Protein AF-A0A3B1CYM1-F1 (afdb_monomer_lite)

Radius of gyration: 20.1 Å; chains: 1; bounding box: 37×42×60 Å

Sequence (147 aa):
VHEALEYAVGIFSPGTVWTELVLGSEPLDLVKEKIDRLTGKGIVPHLKLLATSMYTGKDYWRVKEVVRHLQQAAKRDRLTLKWLYPNCRCVSPLDTQYFTDDPTSAKLAAKPVYRSRLGKKAFEGFAALRRKLRIRDLSDSYESAGL

Secondary structure (DSSP, 8-state):
-HHHHHHHHHHSPTTS-EEEEE--SS-HHHHHHHHHHHHHTTPEEEEE--GGGGTTSTTHHHHHHHHHHHHHHHHHTT--GGGPPP-TTSB-TTTTHHHHS-TTT---S---GGGSHHHHHHHHHHHHHHHHSS--SGGGSGGGTT-

Foldseek 3Di:
DVVVQLVVLVVDPQQQAEDEDEDDPDDLVVLLVVLLVQLLSSYWYWYAYDPVQPPPVVSLVSVLVSLVSNLVSNVVSVGDNLNDDDDVRTDTNQQNQCSHDDVVPRDGNDDHLCNDPVNVVVVVVVVVVCVVPPDPDPCPDPVNVVD

Organism: NCBI:txid652676

pLDDT: mean 81.3, std 12.49, range [44.59, 97.12]

Structure (mmCIF, N/CA/C/O backbone):
data_AF-A0A3B1CYM1-F1
#
_entry.id   AF-A0A3B1CYM1-F1
#
loop_
_atom_site.group_PDB
_atom_site.id
_atom_site.type_symbol
_atom_site.label_atom_id
_atom_site.label_alt_id
_atom_site.label_comp_id
_atom_site.label_asym_id
_atom_site.label_entity_id
_atom_site.label_seq_id
_atom_site.pdbx_PDB_ins_code
_atom_site.Cartn_x
_atom_site.Cartn_y
_atom_site.Cartn_z
_atom_site.occupancy
_atom_site.B_iso_or_equiv
_atom_site.auth_seq_id
_atom_site.auth_comp_id
_atom_site.auth_asym_id
_atom_site.auth_atom_id
_atom_site.pdbx_PDB_model_num
ATOM 1 N N . VAL A 1 1 ? -4.804 -19.486 -4.624 1.00 61.22 1 VAL A N 1
ATOM 2 C CA . VAL A 1 1 ? -4.485 -18.142 -4.064 1.00 61.22 1 VAL A CA 1
ATOM 3 C C . VAL A 1 1 ? -5.574 -17.117 -4.363 1.00 61.22 1 VAL A C 1
ATOM 5 O O . VAL A 1 1 ? -5.978 -16.434 -3.435 1.00 61.22 1 VAL A O 1
ATOM 8 N N . HIS A 1 2 ? -6.076 -17.006 -5.602 1.00 71.50 2 HIS A N 1
ATOM 9 C CA . HIS A 1 2 ? -7.082 -15.986 -5.940 1.00 71.50 2 HIS A CA 1
ATOM 10 C C . HIS A 1 2 ? -8.417 -16.173 -5.198 1.00 71.50 2 HIS A C 1
ATOM 12 O O . HIS A 1 2 ? -8.881 -15.230 -4.573 1.00 71.50 2 HIS A O 1
ATOM 18 N N . GLU A 1 3 ? -8.944 -17.400 -5.146 1.00 83.50 3 GLU A N 1
ATOM 19 C CA . GLU A 1 3 ? -10.189 -17.721 -4.424 1.00 83.50 3 GLU A CA 1
ATOM 20 C C . GLU A 1 3 ? -10.111 -17.414 -2.920 1.00 83.50 3 GLU A C 1
ATOM 22 O O . GLU A 1 3 ? -11.049 -16.882 -2.341 1.00 83.50 3 GLU A O 1
ATOM 27 N N . ALA A 1 4 ? -8.964 -17.681 -2.283 1.00 89.19 4 ALA A N 1
ATOM 28 C CA . ALA A 1 4 ? -8.772 -17.386 -0.862 1.00 89.19 4 ALA A CA 1
ATOM 29 C C . ALA A 1 4 ? -8.783 -15.874 -0.574 1.00 89.19 4 ALA A C 1
ATOM 31 O O . ALA A 1 4 ? -9.318 -15.441 0.446 1.00 89.19 4 ALA A O 1
ATOM 32 N N . LEU A 1 5 ? -8.214 -15.064 -1.476 1.00 89.25 5 LEU A N 1
ATOM 33 C CA . LEU A 1 5 ? -8.252 -13.605 -1.364 1.00 89.25 5 LEU A CA 1
ATOM 34 C C . LEU A 1 5 ? -9.666 -13.064 -1.590 1.00 89.25 5 LEU A C 1
ATOM 36 O O . LEU A 1 5 ? -10.095 -12.180 -0.858 1.00 89.25 5 LEU A O 1
ATOM 40 N N . GLU A 1 6 ? -10.393 -13.604 -2.566 1.00 88.00 6 GLU A N 1
ATOM 41 C CA . GLU A 1 6 ? -11.786 -13.226 -2.830 1.00 88.00 6 GLU A CA 1
ATOM 42 C C . GLU A 1 6 ? -12.700 -13.572 -1.655 1.00 88.00 6 GLU A C 1
ATOM 44 O O . GLU A 1 6 ? -13.490 -12.735 -1.221 1.00 88.00 6 GLU A O 1
ATOM 49 N N . TYR A 1 7 ? -12.532 -14.760 -1.078 1.00 91.56 7 TYR A N 1
ATOM 50 C CA . TYR A 1 7 ? -13.237 -15.151 0.136 1.00 91.56 7 TYR A CA 1
ATOM 51 C C . TYR A 1 7 ? -12.931 -14.199 1.301 1.00 91.56 7 TYR A C 1
ATOM 53 O O . TYR A 1 7 ? -13.844 -13.714 1.967 1.00 91.56 7 TYR A O 1
ATOM 61 N N . ALA A 1 8 ? -11.653 -13.865 1.519 1.00 91.81 8 ALA A N 1
ATOM 62 C CA . ALA A 1 8 ? -11.249 -12.943 2.579 1.00 91.81 8 ALA A CA 1
ATOM 63 C C . ALA A 1 8 ? -11.840 -11.535 2.392 1.00 91.81 8 ALA A C 1
ATOM 65 O O . ALA A 1 8 ? -12.266 -10.919 3.366 1.00 91.81 8 ALA A O 1
ATOM 66 N N . VAL A 1 9 ? -11.910 -11.034 1.156 1.00 92.44 9 VAL A N 1
ATOM 67 C CA . VAL A 1 9 ? -12.560 -9.751 0.827 1.00 92.44 9 VAL A CA 1
ATOM 68 C C . VAL A 1 9 ? -14.054 -9.765 1.153 1.00 92.44 9 VAL A C 1
ATOM 70 O O . VAL A 1 9 ? -14.599 -8.731 1.525 1.00 92.44 9 VAL A O 1
ATOM 73 N N . GLY A 1 10 ? -14.720 -10.918 1.050 1.00 90.31 10 GLY A N 1
ATOM 74 C CA . GLY A 1 10 ? -16.117 -11.065 1.465 1.00 90.31 10 GLY A CA 1
ATOM 75 C C . GLY A 1 10 ? -16.329 -10.955 2.980 1.00 90.31 10 GLY A C 1
ATOM 76 O O . GLY A 1 10 ? -17.431 -10.636 3.419 1.00 90.31 10 GLY A O 1
ATOM 77 N N . ILE A 1 11 ? -15.286 -11.199 3.780 1.00 93.31 11 ILE A N 1
ATOM 78 C CA . ILE A 1 11 ? -15.342 -11.183 5.251 1.00 93.31 11 ILE A CA 1
ATOM 79 C C . ILE A 1 11 ? -14.845 -9.853 5.821 1.00 93.31 11 ILE A C 1
ATOM 81 O O . ILE A 1 11 ? -15.434 -9.314 6.759 1.00 93.31 11 ILE A O 1
ATOM 85 N N . PHE A 1 12 ? -13.731 -9.341 5.300 1.00 89.81 12 PHE A N 1
ATOM 86 C CA . PHE A 1 12 ? -13.044 -8.176 5.846 1.00 89.81 12 PHE A CA 1
ATOM 87 C C . PHE A 1 12 ? -13.355 -6.906 5.060 1.00 89.81 12 PHE A C 1
ATOM 89 O O . PHE A 1 12 ? -13.524 -6.917 3.845 1.00 89.81 12 PHE A O 1
ATOM 96 N N . SER A 1 13 ? -13.346 -5.772 5.758 1.00 86.88 13 SER A N 1
ATOM 97 C CA . SER A 1 13 ? -13.542 -4.463 5.139 1.00 86.88 13 SER A CA 1
ATOM 98 C C . SER A 1 13 ? -12.500 -4.169 4.040 1.00 86.88 13 SER A C 1
ATOM 100 O O . SER A 1 13 ? -11.335 -4.567 4.166 1.00 86.88 13 SER A O 1
ATOM 102 N N . PRO A 1 14 ? -12.860 -3.395 2.997 1.00 87.06 14 PRO A N 1
ATOM 103 C CA . PRO A 1 14 ? -11.923 -3.004 1.946 1.00 87.06 14 PRO A CA 1
ATOM 104 C C . PRO A 1 14 ? -10.670 -2.320 2.500 1.00 87.06 14 PRO A C 1
ATOM 106 O O . PRO A 1 14 ? -10.754 -1.394 3.314 1.00 87.06 14 PRO A O 1
ATOM 109 N N . GLY A 1 15 ? -9.499 -2.744 2.029 1.00 85.12 15 GLY A N 1
ATOM 110 C CA . GLY A 1 15 ? -8.208 -2.249 2.511 1.00 85.12 15 GLY A CA 1
ATOM 111 C C . GLY A 1 15 ? -7.591 -3.049 3.667 1.00 85.12 15 GLY A C 1
ATOM 112 O O . GLY A 1 15 ? -6.468 -2.748 4.067 1.00 85.12 15 GLY A O 1
ATOM 113 N N . THR A 1 16 ? -8.286 -4.058 4.208 1.00 88.38 16 THR A N 1
ATOM 114 C CA . THR A 1 16 ? -7.744 -4.956 5.247 1.00 88.38 16 THR A CA 1
ATOM 115 C C . THR A 1 16 ? -6.970 -6.132 4.649 1.00 88.38 16 THR A C 1
ATOM 117 O O . THR A 1 16 ? -5.924 -6.515 5.172 1.00 88.38 16 THR A O 1
ATOM 120 N N . VAL A 1 17 ? -7.462 -6.697 3.546 1.00 90.94 17 VAL A N 1
ATOM 121 C CA . VAL A 1 17 ? -6.790 -7.791 2.834 1.00 90.94 17 VAL A CA 1
ATOM 122 C C . VAL A 1 17 ? -5.698 -7.208 1.946 1.00 90.94 17 VAL A C 1
ATOM 124 O O . VAL A 1 17 ? -5.947 -6.267 1.192 1.00 90.94 17 VAL A O 1
ATOM 127 N N . TRP A 1 18 ? -4.496 -7.773 2.008 1.00 91.06 18 TRP A N 1
ATOM 128 C CA . TRP A 1 18 ? -3.361 -7.343 1.196 1.00 91.06 18 TRP A CA 1
ATOM 129 C C . TRP A 1 18 ? -2.631 -8.537 0.584 1.00 91.06 18 TRP A C 1
ATOM 131 O O . TRP A 1 18 ? -2.711 -9.658 1.084 1.00 91.06 18 TRP A O 1
ATOM 141 N N . THR A 1 19 ? -1.921 -8.295 -0.515 1.00 91.94 19 THR A N 1
ATOM 142 C CA . THR A 1 19 ? -1.074 -9.298 -1.172 1.00 91.94 19 THR A CA 1
ATOM 143 C C . THR A 1 19 ? 0.184 -8.654 -1.733 1.00 91.94 19 THR A C 1
ATOM 145 O O . THR A 1 19 ? 0.156 -7.508 -2.182 1.00 91.94 19 THR A O 1
ATOM 148 N N . GLU A 1 20 ? 1.289 -9.398 -1.740 1.00 91.69 20 GLU A N 1
ATOM 149 C CA . GLU A 1 20 ? 2.527 -8.955 -2.381 1.00 91.69 20 GLU A CA 1
ATOM 150 C C . GLU A 1 20 ? 2.422 -9.084 -3.908 1.00 91.69 20 GLU A C 1
ATOM 152 O O . GLU A 1 20 ? 1.913 -10.074 -4.438 1.00 91.69 20 GLU A O 1
ATOM 157 N N . LEU A 1 21 ? 2.939 -8.082 -4.611 1.00 90.62 21 LEU A N 1
ATOM 158 C CA . LEU A 1 21 ? 3.202 -8.076 -6.042 1.00 90.62 21 LEU A CA 1
ATOM 159 C C . LEU A 1 21 ? 4.696 -7.839 -6.239 1.00 90.62 21 LEU A C 1
ATOM 161 O O . LEU A 1 21 ? 5.225 -6.802 -5.846 1.00 90.62 21 LEU A O 1
ATOM 165 N N . VAL A 1 22 ? 5.384 -8.795 -6.854 1.00 87.75 22 VAL A N 1
ATOM 166 C CA . VAL A 1 22 ? 6.805 -8.646 -7.173 1.00 87.75 22 VAL A CA 1
ATOM 167 C C . VAL A 1 22 ? 6.942 -7.787 -8.421 1.00 87.75 22 VAL A C 1
ATOM 169 O O . VAL A 1 22 ? 6.385 -8.124 -9.464 1.00 87.75 22 VAL A O 1
ATOM 172 N N . LEU A 1 23 ? 7.696 -6.691 -8.329 1.00 83.19 23 LEU A N 1
ATOM 173 C CA . LEU A 1 23 ? 7.998 -5.875 -9.498 1.00 83.19 23 LEU A CA 1
ATOM 174 C C . LEU A 1 23 ? 9.134 -6.528 -10.295 1.00 83.19 23 LEU A C 1
ATOM 176 O O . LEU A 1 23 ? 10.311 -6.327 -10.004 1.00 83.19 23 LEU A O 1
ATOM 180 N N . GLY A 1 24 ? 8.759 -7.350 -11.274 1.00 77.38 24 GLY A N 1
ATOM 181 C CA . GLY A 1 24 ? 9.688 -8.010 -12.190 1.00 77.38 24 GLY A CA 1
ATOM 182 C C . 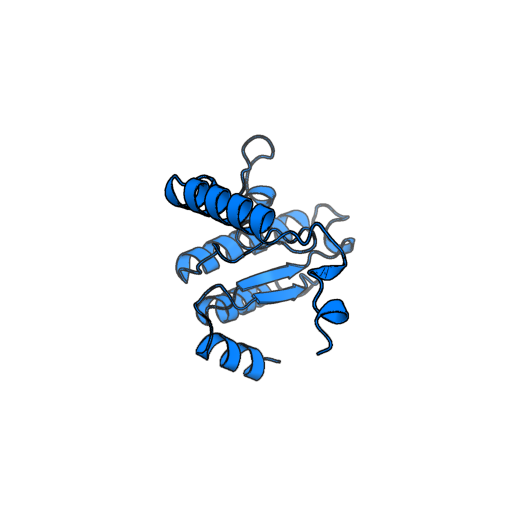GLY A 1 24 ? 9.951 -7.227 -13.481 1.00 77.38 24 GLY A C 1
ATOM 183 O O . GLY A 1 24 ? 9.593 -6.054 -13.624 1.00 77.38 24 GLY A O 1
ATOM 184 N N . SER A 1 25 ? 10.540 -7.924 -14.454 1.00 78.25 25 SER A N 1
ATOM 185 C CA . SER A 1 25 ? 10.839 -7.434 -15.810 1.00 78.25 25 SER A CA 1
ATOM 186 C C . SER A 1 25 ? 9.637 -7.436 -16.766 1.00 78.25 25 SER A C 1
ATOM 188 O O . SER A 1 25 ? 9.788 -7.138 -17.948 1.00 78.25 25 SER A O 1
ATOM 190 N N . GLU A 1 26 ? 8.443 -7.774 -16.279 1.00 83.88 26 GLU A N 1
ATOM 191 C CA . GLU A 1 26 ? 7.217 -7.810 -17.082 1.00 83.88 26 GLU A CA 1
ATOM 192 C C . GLU A 1 26 ? 6.870 -6.435 -17.696 1.00 83.88 26 GLU A C 1
ATOM 194 O O . GLU A 1 26 ? 7.337 -5.405 -17.223 1.00 83.88 26 GLU A O 1
ATOM 199 N N . PRO A 1 27 ? 6.062 -6.343 -18.757 1.00 87.88 27 PRO A N 1
ATOM 200 C CA . PRO A 1 27 ? 5.563 -5.059 -19.252 1.00 87.88 27 PRO A CA 1
ATOM 201 C C . PRO A 1 27 ? 4.865 -4.225 -18.165 1.00 87.88 27 PRO A C 1
ATOM 203 O O . PRO A 1 27 ? 4.177 -4.761 -17.299 1.00 87.88 27 PRO A O 1
ATOM 206 N N . LEU A 1 28 ? 5.045 -2.901 -18.202 1.00 88.31 28 LEU A N 1
ATOM 207 C CA . LEU A 1 28 ? 4.480 -1.985 -17.203 1.00 88.31 28 LEU A CA 1
ATOM 208 C C . LEU A 1 28 ? 2.945 -2.066 -17.149 1.00 88.31 28 LEU A C 1
ATOM 210 O O . LEU A 1 28 ? 2.366 -2.044 -16.065 1.00 88.31 28 LEU A O 1
ATOM 214 N N . ASP A 1 29 ? 2.301 -2.197 -18.308 1.00 91.88 29 ASP A N 1
ATOM 215 C CA . ASP A 1 29 ? 0.842 -2.227 -18.420 1.00 91.88 29 ASP A CA 1
ATOM 216 C C . ASP A 1 29 ? 0.238 -3.455 -17.735 1.00 91.88 29 ASP A C 1
ATOM 218 O O . ASP A 1 29 ? -0.773 -3.331 -17.051 1.00 91.88 29 ASP A O 1
ATOM 222 N N . LEU A 1 30 ? 0.916 -4.608 -17.791 1.00 92.69 30 LEU A N 1
ATOM 223 C CA . LEU A 1 30 ? 0.483 -5.812 -17.073 1.00 92.69 30 LEU A CA 1
ATOM 224 C C . LEU A 1 30 ? 0.557 -5.629 -15.553 1.00 92.69 30 LEU A C 1
ATOM 226 O O . LEU A 1 30 ? -0.314 -6.101 -14.821 1.00 92.69 30 LEU A O 1
ATOM 230 N N . VAL A 1 31 ? 1.572 -4.914 -15.055 1.00 92.75 31 VAL A N 1
ATOM 231 C CA . VAL A 1 31 ? 1.666 -4.587 -13.623 1.00 92.75 31 VAL A CA 1
ATOM 232 C C . VAL A 1 31 ? 0.525 -3.656 -13.217 1.00 92.75 31 VAL A C 1
ATOM 234 O O . VAL A 1 31 ? -0.100 -3.872 -12.178 1.00 92.75 31 VAL A O 1
ATOM 237 N N . LYS A 1 32 ? 0.234 -2.638 -14.034 1.00 95.12 32 LYS A N 1
ATOM 238 C CA . LYS A 1 32 ? -0.866 -1.691 -13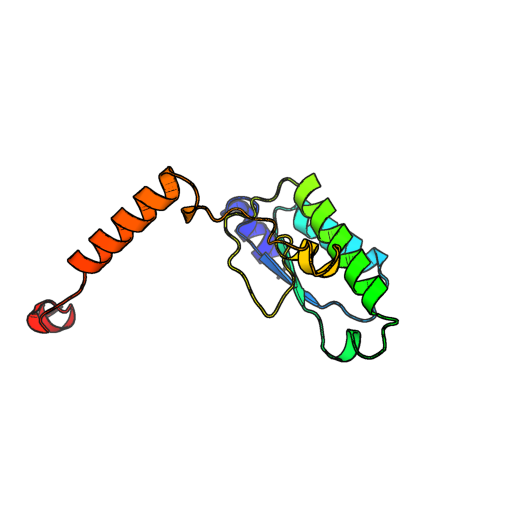.796 1.00 95.12 32 LYS A CA 1
ATOM 239 C C . LYS A 1 32 ? -2.223 -2.394 -13.800 1.00 95.12 32 LYS A C 1
ATOM 241 O O . LYS A 1 32 ? -3.000 -2.189 -12.873 1.00 95.12 32 LYS A O 1
ATOM 246 N N . GLU A 1 33 ? -2.457 -3.297 -14.747 1.00 96.12 33 GLU A N 1
ATOM 247 C CA . GLU A 1 33 ? -3.673 -4.111 -14.814 1.00 96.12 33 GLU A CA 1
ATOM 248 C C . GLU A 1 33 ? -3.829 -5.005 -13.574 1.00 96.12 33 GLU A C 1
ATOM 250 O O . GLU A 1 33 ? -4.904 -5.073 -12.977 1.00 96.12 33 GLU A O 1
ATOM 255 N N . LYS A 1 34 ? -2.745 -5.650 -13.118 1.00 95.06 34 LYS A N 1
ATOM 256 C CA . LYS A 1 34 ? -2.754 -6.435 -11.872 1.00 95.06 34 LYS A CA 1
ATOM 257 C C . LYS A 1 34 ? -3.101 -5.574 -10.660 1.00 95.06 34 LYS A C 1
ATOM 259 O O . LYS A 1 34 ? -3.865 -6.027 -9.807 1.00 95.06 34 LYS A O 1
ATOM 264 N N . ILE A 1 35 ? -2.548 -4.362 -10.579 1.00 96.19 35 ILE A N 1
ATOM 265 C CA . ILE A 1 35 ? -2.879 -3.393 -9.528 1.00 96.19 35 ILE A CA 1
ATOM 266 C C . ILE A 1 35 ? -4.369 -3.062 -9.593 1.00 96.19 35 ILE A C 1
ATOM 268 O O . ILE A 1 35 ? -5.053 -3.251 -8.592 1.00 96.19 35 ILE A O 1
ATOM 272 N N . ASP A 1 36 ? -4.876 -2.660 -10.760 1.00 97.12 36 ASP A N 1
ATOM 273 C CA . ASP A 1 36 ? -6.276 -2.270 -10.949 1.00 97.12 36 ASP A CA 1
ATOM 274 C C . ASP A 1 36 ? -7.243 -3.407 -10.604 1.00 97.12 36 ASP A C 1
ATOM 276 O O . ASP A 1 36 ? -8.256 -3.193 -9.936 1.00 97.12 36 ASP A O 1
ATOM 280 N N . ARG A 1 37 ? -6.902 -4.643 -10.980 1.00 95.31 37 ARG A N 1
ATOM 281 C CA . ARG A 1 37 ? -7.698 -5.827 -10.644 1.00 95.31 37 ARG A CA 1
ATOM 282 C C . ARG A 1 37 ? -7.761 -6.079 -9.138 1.00 95.31 37 ARG A C 1
ATOM 284 O O . ARG A 1 37 ? -8.795 -6.515 -8.639 1.00 95.31 37 ARG A O 1
ATOM 291 N N . LEU A 1 38 ? -6.661 -5.871 -8.415 1.00 95.00 38 LEU A N 1
ATOM 292 C CA . LEU A 1 38 ? -6.616 -6.069 -6.964 1.00 95.00 38 LEU A CA 1
ATOM 293 C C . LEU A 1 38 ? -7.338 -4.943 -6.225 1.00 95.00 38 LEU A C 1
ATOM 295 O O . LEU A 1 38 ? -8.189 -5.224 -5.380 1.00 95.00 38 LEU A O 1
ATOM 299 N N . THR A 1 39 ? -7.049 -3.688 -6.569 1.00 95.19 39 THR A N 1
ATOM 300 C CA . THR A 1 39 ? -7.669 -2.533 -5.912 1.00 95.19 39 THR A CA 1
ATOM 301 C C . THR A 1 39 ? -9.169 -2.479 -6.187 1.00 95.19 39 THR A C 1
ATOM 303 O O . THR A 1 39 ? -9.934 -2.229 -5.257 1.00 95.19 39 THR A O 1
ATOM 306 N N . GLY A 1 40 ? -9.607 -2.840 -7.399 1.00 94.62 40 GLY A N 1
ATOM 307 C CA . GLY A 1 40 ? -11.024 -2.962 -7.750 1.00 94.62 40 GLY A CA 1
ATOM 308 C C . GLY A 1 40 ? -11.770 -4.034 -6.947 1.00 94.62 40 GLY A C 1
ATOM 309 O O . GLY A 1 40 ? -12.977 -3.929 -6.755 1.00 94.62 40 GLY A O 1
ATOM 310 N N . LYS A 1 41 ? -11.055 -5.032 -6.411 1.00 93.75 41 LYS A N 1
ATOM 311 C CA . LYS A 1 41 ? -11.590 -6.041 -5.481 1.00 93.75 41 LYS A CA 1
ATOM 312 C C . LYS A 1 41 ? -11.452 -5.641 -4.009 1.00 93.75 41 LYS A C 1
ATOM 314 O O . LYS A 1 41 ? -11.700 -6.459 -3.137 1.00 93.75 41 LYS A O 1
ATOM 319 N N . GLY A 1 42 ? -11.017 -4.425 -3.686 1.00 92.56 42 GLY A N 1
ATOM 320 C CA . GLY A 1 42 ? -10.809 -4.016 -2.293 1.00 92.56 42 GLY A CA 1
ATOM 321 C C . GLY A 1 42 ? -9.527 -4.566 -1.648 1.00 92.56 42 GLY A C 1
ATOM 322 O O . GLY A 1 42 ? -9.333 -4.382 -0.442 1.00 92.56 42 GLY A O 1
ATOM 323 N N . ILE A 1 43 ? -8.655 -5.221 -2.424 1.00 93.44 43 ILE A N 1
ATOM 324 C CA . ILE A 1 43 ? -7.393 -5.813 -1.961 1.00 93.44 43 ILE A CA 1
ATOM 325 C C . ILE A 1 43 ? -6.277 -4.781 -2.107 1.00 93.44 43 ILE A C 1
ATOM 327 O O . ILE A 1 43 ? -6.132 -4.156 -3.156 1.00 93.44 43 ILE A O 1
ATOM 331 N N . VAL A 1 44 ? -5.443 -4.632 -1.078 1.00 93.12 44 VAL A N 1
ATOM 332 C CA . VAL A 1 44 ? -4.273 -3.749 -1.123 1.00 93.12 44 VAL A CA 1
ATOM 333 C C . VAL A 1 44 ? -3.088 -4.465 -1.786 1.00 93.12 44 VAL A C 1
ATOM 335 O O . VAL A 1 44 ? -2.589 -5.453 -1.240 1.00 93.12 44 VAL A O 1
ATOM 338 N N . PRO A 1 45 ? -2.568 -3.966 -2.919 1.00 93.50 45 PRO A N 1
ATOM 339 C CA . PRO A 1 45 ? -1.322 -4.462 -3.487 1.00 93.50 45 PRO A CA 1
ATOM 340 C C . PRO A 1 45 ? -0.122 -3.888 -2.724 1.00 93.50 45 PRO A C 1
ATOM 342 O O . PRO A 1 45 ? -0.012 -2.674 -2.546 1.00 93.50 45 PRO A O 1
ATOM 345 N N . HIS A 1 46 ? 0.803 -4.754 -2.315 1.00 92.06 46 HIS A N 1
ATOM 346 C CA . HIS A 1 46 ? 2.105 -4.390 -1.754 1.00 92.06 46 HIS A CA 1
ATOM 347 C C . HIS A 1 46 ? 3.203 -4.678 -2.773 1.00 92.06 46 HIS A C 1
ATOM 349 O O . HIS A 1 46 ? 3.456 -5.833 -3.103 1.00 92.06 46 HIS A O 1
ATOM 355 N N . LEU A 1 47 ? 3.872 -3.644 -3.273 1.00 90.56 47 LEU A N 1
ATOM 356 C CA . LEU A 1 47 ? 4.910 -3.809 -4.287 1.00 90.56 47 LEU A CA 1
ATOM 357 C C . LEU A 1 47 ? 6.229 -4.207 -3.630 1.00 90.56 47 LEU A C 1
ATOM 359 O O . LEU A 1 47 ? 6.838 -3.428 -2.900 1.00 90.56 47 LEU A O 1
ATOM 363 N N . LYS A 1 48 ? 6.703 -5.409 -3.925 1.00 88.69 48 LYS A N 1
ATOM 364 C CA . LYS A 1 48 ? 8.016 -5.878 -3.501 1.00 88.69 48 LYS A CA 1
ATOM 365 C C . LYS A 1 48 ? 9.050 -5.462 -4.536 1.00 88.69 48 LYS A C 1
ATOM 367 O O . LYS A 1 48 ? 9.045 -5.959 -5.664 1.00 88.69 48 LYS A O 1
ATOM 372 N N . LEU A 1 49 ? 9.920 -4.539 -4.139 1.00 80.75 49 LEU A N 1
ATOM 373 C CA . LEU A 1 49 ? 11.042 -4.084 -4.952 1.00 80.75 49 LEU A CA 1
ATOM 374 C C . LEU A 1 49 ? 12.199 -5.075 -4.783 1.00 80.75 49 LEU A C 1
ATOM 376 O O . LEU A 1 49 ? 12.645 -5.325 -3.663 1.00 80.75 49 LEU A O 1
ATOM 380 N N . LEU A 1 50 ? 12.672 -5.667 -5.879 1.00 74.12 50 LEU A N 1
ATOM 381 C CA . LEU A 1 50 ? 13.854 -6.528 -5.854 1.00 74.12 50 LEU A CA 1
ATOM 382 C C . LEU A 1 50 ? 15.106 -5.658 -6.009 1.00 74.12 50 LEU A C 1
ATOM 384 O O . LEU A 1 50 ? 15.148 -4.782 -6.864 1.00 74.12 50 LEU A O 1
ATOM 388 N N . ALA A 1 51 ? 16.146 -5.902 -5.206 1.00 60.84 51 ALA A N 1
ATOM 389 C CA . ALA A 1 51 ? 17.372 -5.089 -5.202 1.00 60.84 51 ALA A CA 1
ATOM 390 C C . ALA A 1 51 ? 18.045 -4.974 -6.588 1.00 60.84 51 ALA A C 1
ATOM 392 O O . ALA A 1 51 ? 18.681 -3.969 -6.900 1.00 60.84 51 ALA A O 1
ATOM 393 N N . THR A 1 52 ? 17.860 -5.979 -7.447 1.00 54.75 52 THR A N 1
ATOM 394 C CA . THR A 1 52 ? 18.360 -5.996 -8.827 1.00 54.75 52 THR A CA 1
ATOM 395 C C . THR A 1 52 ? 17.641 -5.012 -9.750 1.00 54.75 52 THR A C 1
ATOM 397 O O . THR A 1 52 ? 18.252 -4.545 -10.706 1.00 54.75 52 THR A O 1
ATOM 400 N N . SER A 1 53 ? 16.395 -4.626 -9.454 1.00 53.72 53 SER A N 1
ATOM 401 C CA . SER A 1 53 ? 15.605 -3.695 -10.270 1.00 53.72 53 SER A CA 1
ATOM 402 C C . SER A 1 53 ? 15.863 -2.221 -9.943 1.00 53.72 53 SER A C 1
ATOM 404 O O . SER A 1 53 ? 15.058 -1.375 -10.312 1.00 53.72 53 SER A O 1
ATOM 406 N N . MET A 1 54 ? 16.897 -1.880 -9.168 1.00 55.81 54 MET A N 1
ATOM 407 C CA . MET A 1 54 ? 17.213 -0.482 -8.820 1.00 55.81 54 MET A CA 1
ATOM 408 C C . MET A 1 54 ? 18.662 -0.092 -9.137 1.00 55.81 54 MET A C 1
ATOM 410 O O . MET A 1 54 ? 19.040 1.062 -8.953 1.00 55.81 54 MET A O 1
ATOM 414 N N . TYR A 1 55 ? 19.470 -1.022 -9.655 1.00 53.28 55 TYR A N 1
ATOM 415 C CA . TYR A 1 55 ? 20.920 -0.842 -9.788 1.00 53.28 55 TYR A CA 1
ATOM 416 C C . TYR A 1 55 ? 21.345 0.013 -10.991 1.00 53.28 55 TYR A C 1
ATOM 418 O O . TYR A 1 55 ? 22.455 0.535 -11.011 1.00 53.28 55 TYR A O 1
ATOM 426 N N . THR A 1 56 ? 20.487 0.180 -12.004 1.00 55.34 56 THR A N 1
ATOM 427 C CA . THR A 1 56 ? 20.883 0.825 -13.271 1.00 55.34 56 THR A CA 1
ATOM 428 C C . THR A 1 56 ? 20.364 2.252 -13.450 1.00 55.34 56 THR A C 1
ATOM 430 O O . THR A 1 56 ? 20.633 2.861 -14.484 1.00 55.34 56 THR A O 1
ATOM 433 N N . GLY A 1 57 ? 19.590 2.802 -12.504 1.00 58.75 57 GLY A N 1
ATOM 434 C CA . GLY A 1 57 ? 18.902 4.100 -12.645 1.00 58.75 57 GLY A CA 1
ATOM 435 C C . GLY A 1 57 ? 17.794 4.113 -13.717 1.00 58.75 57 GLY A C 1
ATOM 436 O O . GLY A 1 57 ? 16.759 4.751 -13.531 1.00 58.75 57 GLY A O 1
ATOM 437 N N . LYS A 1 58 ? 17.949 3.324 -14.789 1.00 59.91 58 LYS A N 1
ATOM 438 C CA . LYS A 1 58 ? 16.969 3.067 -15.850 1.00 59.91 58 LYS A CA 1
ATOM 439 C C . LYS A 1 58 ? 15.712 2.365 -15.350 1.00 59.91 58 LYS A C 1
ATOM 441 O O . LYS A 1 58 ? 14.696 2.458 -16.015 1.00 59.91 58 LYS A O 1
ATOM 446 N N . ASP A 1 59 ? 15.742 1.727 -14.188 1.00 72.19 59 ASP A N 1
ATOM 447 C CA . ASP A 1 59 ? 14.554 1.098 -13.604 1.00 72.19 59 ASP A CA 1
ATOM 448 C C . ASP A 1 59 ? 13.831 2.005 -12.593 1.00 72.19 59 ASP A C 1
ATOM 450 O O . ASP A 1 59 ? 12.686 1.747 -12.223 1.00 72.19 59 ASP A O 1
ATOM 454 N N . TYR A 1 60 ? 14.446 3.121 -12.179 1.00 79.31 60 TYR A N 1
ATOM 455 C CA . TYR A 1 60 ? 13.833 4.030 -11.208 1.00 79.31 60 TYR A CA 1
ATOM 456 C C . TYR A 1 60 ? 12.584 4.719 -11.771 1.00 79.31 60 TYR A C 1
ATOM 458 O O . TYR A 1 60 ? 11.580 4.826 -11.067 1.00 79.31 60 TYR A O 1
ATOM 466 N N . TRP A 1 61 ? 12.594 5.127 -13.050 1.00 84.19 61 TRP A N 1
ATOM 467 C CA . TRP A 1 61 ? 11.398 5.701 -13.689 1.00 84.19 61 TRP A CA 1
ATOM 468 C C . TRP A 1 61 ? 10.239 4.701 -13.685 1.00 84.19 61 TRP A C 1
ATOM 470 O O . TRP A 1 61 ? 9.095 5.076 -13.436 1.00 84.19 61 TRP A O 1
ATOM 480 N N . ARG A 1 62 ? 10.550 3.420 -13.906 1.00 86.31 62 ARG A N 1
ATOM 481 C CA . ARG A 1 62 ? 9.579 2.332 -13.941 1.00 86.31 62 ARG A CA 1
ATOM 482 C C . ARG A 1 62 ? 8.958 2.140 -12.562 1.00 86.31 62 ARG A C 1
ATOM 484 O O . ARG A 1 62 ? 7.737 2.100 -12.448 1.00 86.31 62 ARG A O 1
ATOM 491 N N . VAL A 1 63 ? 9.780 2.101 -11.511 1.00 87.19 63 VAL A N 1
ATOM 492 C CA . VAL A 1 63 ? 9.309 2.057 -10.116 1.00 87.19 63 VAL A CA 1
ATOM 493 C C . VAL A 1 63 ? 8.425 3.264 -9.813 1.00 87.19 63 VAL A C 1
ATOM 495 O O . VAL A 1 63 ? 7.299 3.090 -9.353 1.00 87.19 63 VAL A O 1
ATOM 498 N N . LYS A 1 64 ? 8.894 4.479 -10.119 1.00 88.69 64 LYS A N 1
ATOM 499 C CA . LYS A 1 64 ? 8.151 5.723 -9.880 1.00 88.69 64 LYS A CA 1
ATOM 500 C C . LYS A 1 64 ? 6.776 5.693 -10.542 1.00 88.69 64 LYS A C 1
ATOM 502 O O . LYS A 1 64 ? 5.782 6.067 -9.923 1.00 88.69 64 LYS A O 1
ATOM 507 N N . GLU A 1 65 ? 6.709 5.206 -11.772 1.00 91.12 65 GLU A N 1
ATOM 508 C CA . GLU A 1 65 ? 5.481 5.131 -12.552 1.00 91.12 65 GLU A CA 1
ATOM 509 C C . GLU A 1 65 ? 4.493 4.083 -12.011 1.00 91.12 65 GLU A C 1
ATOM 511 O O . GLU A 1 65 ? 3.300 4.370 -11.888 1.00 91.12 65 GLU A O 1
ATOM 516 N N . VAL A 1 66 ? 4.968 2.895 -11.615 1.00 92.38 66 VAL A 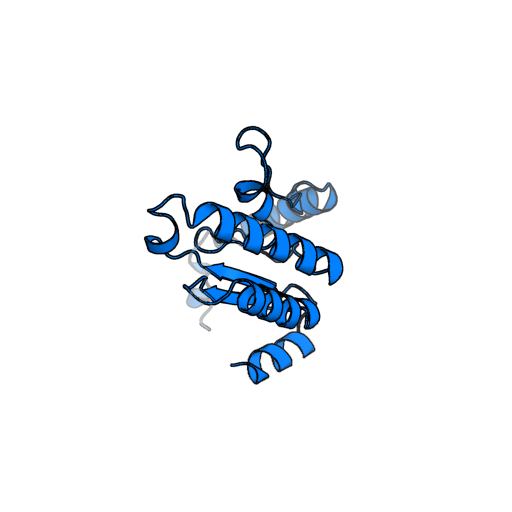N 1
ATOM 517 C CA . VAL A 1 66 ? 4.114 1.878 -10.970 1.00 92.38 66 VAL A CA 1
ATOM 518 C C . VAL A 1 66 ? 3.608 2.368 -9.615 1.00 92.38 66 VAL A C 1
ATOM 520 O O . VAL A 1 66 ? 2.430 2.212 -9.301 1.00 92.38 66 VAL A O 1
ATOM 523 N N . VAL A 1 67 ? 4.471 2.989 -8.814 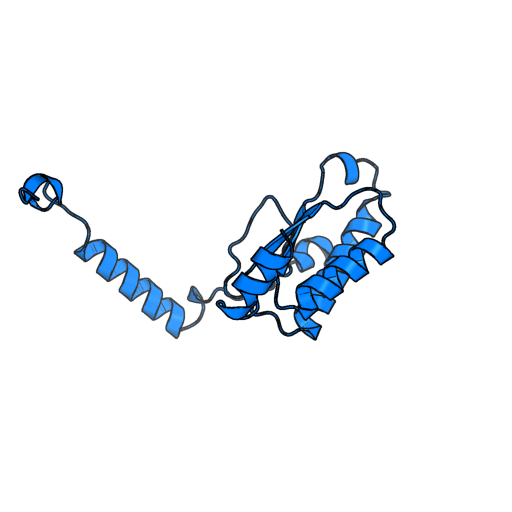1.00 91.81 67 VAL A N 1
ATOM 524 C CA . VAL A 1 67 ? 4.105 3.510 -7.491 1.00 91.81 67 VAL A CA 1
ATOM 525 C C . VAL A 1 67 ? 3.105 4.665 -7.614 1.00 91.81 67 VAL A C 1
ATOM 527 O O . VAL A 1 67 ? 2.137 4.733 -6.854 1.00 91.81 67 VAL A O 1
ATOM 530 N N . ARG A 1 68 ? 3.261 5.533 -8.619 1.00 93.94 68 ARG A N 1
ATOM 531 C CA . ARG A 1 68 ? 2.268 6.562 -8.955 1.00 93.94 68 ARG A CA 1
ATOM 532 C C . ARG A 1 68 ? 0.918 5.936 -9.309 1.00 93.94 68 ARG A C 1
ATOM 534 O O . ARG A 1 68 ? -0.108 6.386 -8.798 1.00 93.94 68 ARG A O 1
ATOM 541 N N . HIS A 1 69 ? 0.912 4.891 -10.138 1.00 95.69 69 HIS A N 1
ATOM 542 C CA . HIS A 1 69 ? -0.312 4.165 -10.496 1.00 95.69 69 HIS A CA 1
ATOM 543 C C . HIS A 1 69 ? -0.969 3.513 -9.278 1.00 95.69 69 HIS A C 1
ATOM 545 O O . HIS A 1 69 ? -2.173 3.651 -9.092 1.00 95.69 69 HIS A O 1
ATOM 551 N N . LEU A 1 70 ? -0.185 2.891 -8.393 1.00 94.94 70 LEU A N 1
ATOM 552 C CA . LEU A 1 70 ? -0.672 2.303 -7.142 1.00 94.94 70 LEU A CA 1
ATOM 553 C C . LEU A 1 70 ? -1.423 3.330 -6.286 1.00 94.94 70 LEU A C 1
ATOM 555 O O . LEU A 1 70 ? -2.508 3.042 -5.778 1.00 94.94 70 LEU A O 1
ATOM 559 N N . GLN A 1 71 ? -0.875 4.541 -6.152 1.00 93.19 71 GLN A N 1
ATOM 560 C CA . GLN A 1 71 ? -1.534 5.618 -5.415 1.00 93.19 71 GLN A CA 1
ATOM 561 C C . GLN A 1 71 ? -2.863 6.026 -6.066 1.00 93.19 71 GLN A C 1
ATOM 563 O O . GLN A 1 71 ? -3.858 6.252 -5.373 1.00 93.19 71 GLN A O 1
ATOM 568 N N . GLN A 1 72 ? -2.876 6.151 -7.394 1.00 95.06 72 GLN A N 1
ATOM 569 C CA . GLN A 1 72 ? -4.058 6.549 -8.156 1.00 95.06 72 GLN A CA 1
ATOM 570 C C . GLN A 1 72 ? -5.157 5.489 -8.076 1.00 95.06 72 GLN A C 1
ATOM 572 O O . GLN A 1 72 ? -6.298 5.836 -7.775 1.00 95.06 72 GLN A O 1
ATOM 577 N N . ALA A 1 73 ? -4.809 4.215 -8.249 1.00 96.12 73 ALA A N 1
ATOM 578 C CA . ALA A 1 73 ? -5.727 3.087 -8.147 1.00 96.12 73 ALA A CA 1
ATOM 579 C C . ALA A 1 73 ? -6.327 2.972 -6.736 1.00 96.12 73 ALA A C 1
ATOM 581 O O . ALA A 1 73 ? -7.546 2.929 -6.582 1.00 96.12 73 ALA A O 1
ATOM 582 N N . ALA A 1 74 ? -5.500 3.054 -5.687 1.00 93.06 74 ALA A N 1
ATOM 583 C CA . ALA A 1 74 ? -5.983 3.011 -4.305 1.00 93.06 74 ALA A CA 1
ATOM 584 C C . ALA A 1 74 ? -6.942 4.170 -3.967 1.00 93.06 74 ALA A C 1
ATOM 586 O O . ALA A 1 74 ? -7.905 3.976 -3.222 1.00 93.06 74 ALA A O 1
ATOM 587 N N . LYS A 1 75 ? -6.701 5.370 -4.520 1.00 92.38 75 LYS A N 1
ATOM 588 C CA . LYS A 1 75 ? -7.607 6.524 -4.384 1.00 92.38 75 LYS A CA 1
ATOM 589 C C . LYS A 1 75 ? -8.900 6.337 -5.177 1.00 92.38 75 LYS A C 1
ATOM 591 O O . LYS A 1 75 ? -9.970 6.590 -4.626 1.00 92.38 75 LYS A O 1
ATOM 596 N N . ARG A 1 76 ? -8.803 5.906 -6.439 1.00 96.06 76 ARG A N 1
ATOM 597 C CA . ARG A 1 76 ? -9.946 5.646 -7.331 1.00 96.06 76 ARG A CA 1
ATOM 598 C C . ARG A 1 76 ? -10.912 4.649 -6.696 1.00 96.06 76 ARG A C 1
ATOM 600 O O . ARG A 1 76 ? -12.106 4.927 -6.622 1.00 96.06 76 ARG A O 1
ATOM 607 N N . ASP A 1 77 ? -10.368 3.571 -6.142 1.00 94.44 77 ASP A N 1
ATOM 608 C CA . ASP A 1 77 ? -11.141 2.457 -5.585 1.00 94.44 77 ASP A CA 1
ATOM 609 C C . ASP A 1 77 ? -11.420 2.626 -4.075 1.00 94.44 77 ASP A C 1
ATOM 611 O O . ASP A 1 77 ? -11.947 1.733 -3.418 1.00 94.44 77 ASP A O 1
ATOM 615 N N . ARG A 1 78 ? -11.101 3.806 -3.515 1.00 91.31 78 ARG A N 1
ATOM 616 C CA . ARG A 1 78 ? -11.416 4.232 -2.136 1.00 91.31 78 ARG A CA 1
ATOM 617 C C . ARG A 1 78 ? -10.951 3.250 -1.051 1.00 91.31 78 ARG A C 1
ATOM 619 O O . ARG A 1 78 ? -11.638 3.055 -0.045 1.00 91.31 78 ARG A O 1
ATOM 626 N N . LEU A 1 79 ? -9.767 2.662 -1.218 1.00 90.19 79 LEU A N 1
ATOM 627 C CA . LEU A 1 79 ? -9.219 1.712 -0.248 1.00 90.19 79 LEU A CA 1
ATOM 628 C C . LEU A 1 79 ? -8.966 2.376 1.111 1.00 90.19 79 LEU A C 1
ATOM 630 O O . LEU A 1 79 ? -8.347 3.440 1.208 1.00 90.19 79 LEU A O 1
ATOM 634 N N . THR A 1 80 ? -9.397 1.721 2.193 1.00 86.56 80 THR A N 1
ATOM 635 C CA . THR A 1 80 ? -9.127 2.211 3.549 1.00 86.56 80 THR A CA 1
ATOM 636 C C . THR A 1 80 ? -7.709 1.836 3.966 1.00 86.56 80 THR A C 1
ATOM 638 O O . THR A 1 80 ? -7.458 0.748 4.469 1.00 86.56 80 THR A O 1
ATOM 641 N N . LEU A 1 81 ? -6.777 2.779 3.835 1.00 83.88 81 LEU A N 1
ATOM 642 C CA . LEU A 1 81 ? -5.360 2.564 4.169 1.00 83.88 81 LEU A CA 1
ATOM 643 C C . LEU A 1 81 ? -5.048 2.661 5.675 1.00 83.88 81 LEU A C 1
ATOM 645 O O . LEU A 1 81 ? -3.897 2.554 6.081 1.00 83.88 81 LEU A O 1
ATOM 649 N N . LYS A 1 82 ? -6.060 2.874 6.526 1.00 78.75 82 LYS A N 1
ATOM 650 C CA . LYS A 1 82 ? -5.885 3.028 7.985 1.00 78.75 82 LYS A CA 1
ATOM 651 C C . LYS A 1 82 ? -5.402 1.749 8.674 1.00 78.75 82 LYS A C 1
ATOM 653 O O . LYS A 1 82 ? -4.858 1.835 9.770 1.00 78.75 82 LYS A O 1
ATOM 658 N N . TRP A 1 83 ? -5.639 0.597 8.049 1.00 72.88 83 TRP A N 1
ATOM 659 C CA . TRP A 1 83 ? -5.256 -0.720 8.560 1.00 72.88 83 TRP A CA 1
ATOM 660 C C . TRP A 1 83 ? -3.831 -1.116 8.186 1.00 72.88 83 TRP A C 1
ATOM 662 O O . TRP A 1 83 ? -3.305 -2.087 8.724 1.00 72.88 83 TRP A O 1
ATOM 672 N N . LEU A 1 84 ? -3.199 -0.366 7.283 1.00 74.81 84 LEU A N 1
ATOM 673 C CA . LEU A 1 84 ? -1.846 -0.654 6.849 1.00 74.81 84 LEU A CA 1
ATOM 674 C C . LEU A 1 84 ? -0.854 -0.219 7.920 1.00 74.81 84 LEU A C 1
ATOM 676 O O . LEU A 1 84 ? -0.805 0.943 8.328 1.00 74.81 84 LEU A O 1
ATOM 680 N N . TYR A 1 85 ? -0.050 -1.179 8.356 1.00 66.00 85 TYR A N 1
ATOM 681 C CA . TYR A 1 85 ? 1.135 -0.914 9.147 1.00 66.00 85 TYR A CA 1
ATOM 682 C C . TYR A 1 85 ? 2.333 -0.744 8.204 1.00 66.00 85 TYR A C 1
ATOM 684 O O . TYR A 1 85 ? 2.424 -1.502 7.233 1.00 66.00 85 TYR A O 1
ATOM 692 N N . PRO A 1 86 ? 3.251 0.210 8.459 1.00 63.31 86 PRO A N 1
ATOM 693 C CA . PRO A 1 86 ? 4.440 0.381 7.634 1.00 63.31 86 PRO A CA 1
ATOM 694 C C . PRO A 1 86 ? 5.206 -0.938 7.527 1.00 63.31 86 PRO A C 1
ATOM 696 O O . PRO A 1 86 ? 5.666 -1.487 8.529 1.00 63.31 86 PRO A O 1
ATOM 699 N N . ASN A 1 87 ? 5.330 -1.461 6.311 1.00 66.56 87 ASN A N 1
ATOM 700 C CA . ASN A 1 87 ? 6.111 -2.655 6.030 1.00 66.56 87 ASN A CA 1
ATOM 701 C C . ASN A 1 87 ? 7.343 -2.228 5.238 1.00 66.56 87 ASN A C 1
ATOM 703 O O . ASN A 1 87 ? 7.260 -1.992 4.041 1.00 66.56 87 ASN A O 1
ATOM 707 N N . CYS A 1 88 ? 8.503 -2.150 5.892 1.00 64.25 88 CYS A N 1
ATOM 708 C CA . CYS A 1 88 ? 9.731 -1.639 5.275 1.00 64.25 88 CYS A CA 1
ATOM 709 C C . CYS A 1 88 ? 10.232 -2.464 4.072 1.00 64.25 88 CYS A C 1
ATOM 711 O O . CYS A 1 88 ? 11.184 -2.054 3.415 1.00 64.25 88 CYS A O 1
ATOM 713 N N . ARG A 1 89 ? 9.650 -3.642 3.803 1.00 77.31 89 ARG A N 1
ATOM 714 C CA . ARG A 1 89 ? 10.064 -4.531 2.706 1.00 77.31 89 ARG A CA 1
ATOM 715 C C . ARG A 1 89 ? 9.262 -4.340 1.422 1.00 77.31 89 ARG A C 1
ATOM 717 O O . ARG A 1 89 ? 9.696 -4.822 0.379 1.00 77.31 89 ARG A O 1
ATOM 724 N N . CYS A 1 90 ? 8.101 -3.692 1.491 1.00 84.56 90 CYS A N 1
ATOM 725 C CA . CYS A 1 90 ? 7.222 -3.498 0.343 1.00 84.56 90 CYS A CA 1
ATOM 726 C C . CYS A 1 90 ? 6.717 -2.058 0.293 1.00 84.56 90 CYS A C 1
ATOM 728 O O . CYS A 1 90 ? 6.467 -1.445 1.322 1.00 84.56 90 CYS A O 1
ATOM 730 N N . VAL A 1 91 ? 6.501 -1.538 -0.909 1.00 88.19 91 VAL A N 1
ATOM 731 C CA . VAL A 1 91 ? 5.850 -0.245 -1.112 1.00 88.19 91 VAL A CA 1
ATOM 732 C C . VAL A 1 91 ? 4.344 -0.453 -1.070 1.00 88.19 91 VAL A C 1
ATOM 734 O O . VAL A 1 91 ? 3.774 -1.127 -1.932 1.00 88.19 91 VAL A O 1
ATOM 737 N N . SER A 1 92 ? 3.697 0.119 -0.062 1.00 88.88 92 SER A N 1
ATOM 738 C CA . SER A 1 92 ? 2.242 0.189 0.024 1.00 88.88 92 SER A CA 1
ATOM 739 C C . SER A 1 92 ? 1.725 1.496 -0.596 1.00 88.88 92 SER A C 1
ATOM 741 O O . SER A 1 92 ? 2.502 2.431 -0.822 1.00 88.88 92 SER A O 1
ATOM 743 N N . PRO A 1 93 ? 0.404 1.641 -0.813 1.00 86.44 93 PRO A N 1
ATOM 744 C CA . PRO A 1 93 ? -0.168 2.914 -1.249 1.00 86.44 93 PRO A CA 1
ATOM 745 C C . PRO A 1 93 ? 0.089 4.093 -0.287 1.00 86.44 93 PRO A C 1
ATOM 747 O O . PRO A 1 93 ? -0.082 5.244 -0.686 1.00 86.44 93 PRO A O 1
ATOM 750 N N . LEU A 1 94 ? 0.485 3.841 0.970 1.00 86.31 94 LEU A N 1
ATOM 751 C CA . LEU A 1 94 ? 0.858 4.893 1.927 1.00 86.31 94 LEU A CA 1
ATOM 752 C C . LEU A 1 94 ? 2.248 5.476 1.674 1.00 86.31 94 LEU A C 1
ATOM 754 O O . LEU A 1 94 ? 2.492 6.640 2.002 1.00 86.31 94 LEU A O 1
ATOM 758 N N . ASP A 1 95 ? 3.136 4.673 1.097 1.00 85.25 95 ASP A N 1
ATOM 759 C CA . ASP A 1 95 ? 4.556 4.988 0.965 1.00 85.25 95 ASP A CA 1
ATOM 760 C C . ASP A 1 95 ? 4.859 5.729 -0.341 1.00 85.25 95 ASP A C 1
ATOM 762 O O . ASP A 1 95 ? 5.982 6.171 -0.562 1.00 85.25 95 ASP A O 1
ATOM 766 N N . THR A 1 96 ? 3.862 5.894 -1.217 1.00 86.56 96 THR A N 1
ATOM 767 C CA . THR A 1 96 ? 4.070 6.317 -2.608 1.00 86.56 96 THR A CA 1
ATOM 768 C C . THR A 1 96 ? 4.764 7.673 -2.725 1.00 86.56 96 THR A C 1
ATOM 770 O O . THR A 1 96 ? 5.586 7.859 -3.616 1.00 86.56 96 THR A O 1
ATOM 773 N N . GLN A 1 97 ? 4.481 8.597 -1.799 1.00 86.06 97 GLN A N 1
ATOM 774 C CA . GLN A 1 97 ? 5.077 9.939 -1.770 1.00 86.06 97 GLN A CA 1
ATOM 775 C C . GLN A 1 97 ? 6.598 9.907 -1.586 1.00 86.06 97 GLN A C 1
ATOM 777 O O . GLN A 1 97 ? 7.283 10.766 -2.128 1.00 86.06 97 GLN A O 1
ATOM 782 N N . TYR A 1 98 ? 7.149 8.887 -0.920 1.00 85.56 98 TYR A N 1
ATOM 783 C CA . TYR A 1 98 ? 8.601 8.715 -0.796 1.00 85.56 98 TYR A CA 1
ATOM 784 C C . TYR A 1 98 ? 9.292 8.366 -2.121 1.00 85.56 98 TYR A C 1
ATOM 786 O O . TYR A 1 98 ? 10.508 8.497 -2.228 1.00 85.56 98 TYR A O 1
ATOM 794 N N . PHE A 1 99 ? 8.532 7.934 -3.130 1.00 85.56 99 PHE A N 1
ATOM 795 C CA . PHE A 1 99 ? 9.048 7.581 -4.454 1.00 85.56 99 PHE A CA 1
ATOM 796 C C . PHE A 1 99 ? 8.669 8.604 -5.528 1.00 85.56 99 PHE A C 1
ATOM 798 O O . PHE A 1 99 ? 9.346 8.695 -6.553 1.00 85.56 99 PHE A O 1
ATOM 805 N N . THR A 1 100 ? 7.571 9.342 -5.342 1.00 86.38 100 THR A N 1
ATOM 806 C CA . THR A 1 100 ? 7.072 10.286 -6.348 1.00 86.38 100 THR A CA 1
ATOM 807 C C . THR A 1 100 ? 7.546 11.716 -6.131 1.00 86.38 100 THR A C 1
ATOM 809 O O . THR A 1 100 ? 7.820 12.402 -7.123 1.00 86.38 100 THR A O 1
ATOM 812 N N . ASP A 1 101 ? 7.638 12.139 -4.871 1.00 86.56 101 ASP A N 1
ATOM 813 C C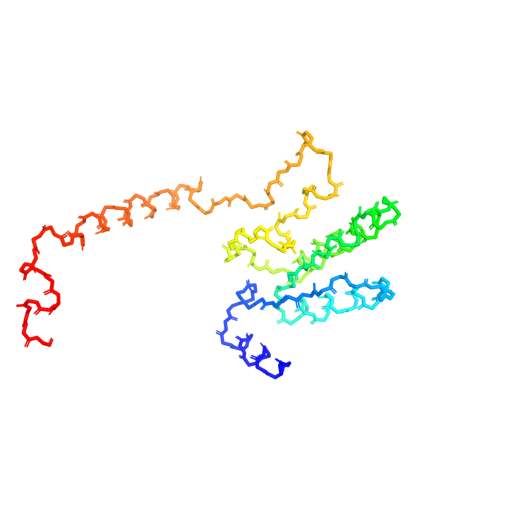A . ASP A 1 101 ? 7.828 13.534 -4.476 1.00 86.56 101 ASP A CA 1
ATOM 814 C C . ASP A 1 101 ? 9.312 13.828 -4.205 1.00 86.56 101 ASP A C 1
ATOM 816 O O . ASP A 1 101 ? 10.142 12.920 -4.122 1.00 86.56 101 ASP A O 1
ATOM 820 N N . ASP A 1 102 ? 9.663 15.111 -4.075 1.00 84.50 102 ASP A N 1
ATOM 821 C CA . ASP A 1 102 ? 11.028 15.499 -3.718 1.00 84.50 102 ASP A CA 1
ATOM 822 C C . ASP A 1 102 ? 11.376 14.989 -2.303 1.00 84.50 102 ASP A C 1
ATOM 824 O O . ASP A 1 102 ? 10.544 15.151 -1.398 1.00 84.50 102 ASP A O 1
ATOM 828 N N . PRO A 1 103 ? 12.583 14.432 -2.068 1.00 81.31 103 PRO A N 1
ATOM 829 C CA . PRO A 1 103 ? 12.975 13.871 -0.773 1.00 81.31 103 PRO A CA 1
ATOM 830 C C . PRO A 1 103 ? 12.809 14.825 0.415 1.00 81.31 103 PRO A C 1
ATOM 832 O O . PRO A 1 103 ? 12.526 14.376 1.525 1.00 81.31 103 PRO A O 1
ATOM 835 N N . THR A 1 104 ? 12.953 16.136 0.204 1.00 83.56 104 THR A N 1
ATOM 836 C CA . THR A 1 104 ? 12.796 17.147 1.264 1.00 83.56 104 THR A CA 1
ATOM 837 C C . THR A 1 104 ? 11.330 17.431 1.605 1.00 83.56 104 THR A C 1
ATOM 839 O O . THR A 1 104 ? 11.016 17.933 2.687 1.00 83.56 104 THR A O 1
ATOM 842 N N . SER A 1 105 ? 10.418 17.079 0.698 1.00 83.50 105 SER A N 1
ATOM 843 C CA . SER A 1 105 ? 8.976 17.322 0.803 1.00 83.50 105 SER A CA 1
ATOM 844 C C . SER A 1 105 ? 8.159 16.068 1.126 1.00 83.50 105 SER A C 1
ATOM 846 O O . SER A 1 105 ? 7.048 16.188 1.657 1.00 83.50 105 SER A O 1
ATOM 848 N N . ALA A 1 106 ? 8.707 14.882 0.842 1.00 81.19 106 ALA A N 1
ATOM 849 C CA . ALA A 1 106 ? 8.022 13.603 0.958 1.00 81.19 106 ALA A CA 1
ATOM 850 C C . ALA A 1 106 ? 7.576 13.313 2.399 1.00 81.19 106 ALA A C 1
ATOM 852 O O . ALA A 1 106 ? 8.346 13.395 3.361 1.00 81.19 106 ALA A O 1
ATOM 853 N N . LYS A 1 107 ? 6.301 12.954 2.561 1.00 78.31 107 LYS A N 1
ATOM 854 C CA . LYS A 1 107 ? 5.695 12.613 3.854 1.00 78.31 107 LYS A CA 1
ATOM 855 C C . LYS A 1 107 ? 4.872 11.341 3.709 1.00 78.31 107 LYS A C 1
ATOM 857 O O . LYS A 1 107 ? 4.406 11.010 2.631 1.00 78.31 107 LYS A O 1
ATOM 862 N N . LEU A 1 108 ? 4.659 10.630 4.812 1.00 74.75 108 LEU A N 1
ATOM 863 C CA . LEU A 1 108 ? 3.723 9.511 4.814 1.00 74.75 108 LEU A CA 1
ATOM 864 C C . LEU A 1 108 ? 2.306 10.038 4.546 1.00 74.75 108 LEU A C 1
ATOM 866 O O . LEU A 1 108 ? 1.827 10.926 5.261 1.00 74.75 108 LEU A O 1
ATOM 870 N N . ALA A 1 109 ? 1.604 9.443 3.580 1.00 68.62 109 ALA A N 1
ATOM 871 C CA . ALA A 1 109 ? 0.249 9.846 3.189 1.00 68.62 109 ALA A CA 1
ATOM 872 C C . ALA A 1 109 ? -0.842 9.468 4.220 1.00 68.62 109 ALA A C 1
ATOM 874 O O . ALA A 1 109 ? -2.036 9.579 3.941 1.00 68.62 109 ALA A O 1
ATOM 875 N N . ALA A 1 110 ? -0.456 9.042 5.427 1.00 67.88 110 ALA A N 1
ATOM 876 C CA . ALA A 1 110 ? -1.354 8.798 6.546 1.00 67.88 110 ALA A CA 1
ATOM 877 C C . ALA A 1 110 ? -1.051 9.747 7.707 1.00 67.88 110 ALA A C 1
ATOM 879 O O . ALA A 1 110 ? 0.050 9.773 8.258 1.00 67.88 110 ALA A O 1
ATOM 880 N N . LYS A 1 111 ? -2.086 10.461 8.171 1.00 64.00 111 LYS A N 1
ATOM 881 C CA . LYS A 1 111 ? -2.099 10.947 9.552 1.00 64.00 111 LYS A CA 1
ATOM 882 C C . LYS A 1 111 ? -2.394 9.739 10.438 1.00 64.00 111 LYS A C 1
ATOM 884 O O . LYS A 1 111 ? -3.476 9.165 10.307 1.00 64.00 111 LYS A O 1
ATOM 889 N N . PRO A 1 112 ? -1.477 9.347 11.331 1.00 63.25 112 PRO A N 1
ATOM 890 C CA . PRO A 1 112 ? -1.717 8.194 12.171 1.00 63.25 112 PRO A CA 1
ATOM 891 C C . PRO A 1 112 ? -2.963 8.406 13.025 1.00 63.25 112 PRO A C 1
ATOM 893 O O . PRO A 1 112 ? -3.180 9.512 13.530 1.00 63.25 112 PRO A O 1
ATOM 896 N N . VAL A 1 113 ? -3.764 7.357 13.223 1.00 64.75 113 VAL A N 1
ATOM 897 C CA . VAL A 1 113 ? -5.009 7.440 14.008 1.00 64.75 113 VAL A CA 1
ATOM 898 C C . VAL A 1 113 ? -4.736 8.031 15.396 1.00 64.75 113 VAL A C 1
ATOM 900 O O . VAL A 1 113 ? -5.485 8.897 15.846 1.00 64.75 113 VAL A O 1
ATOM 903 N N . TYR A 1 114 ? -3.602 7.680 16.013 1.00 60.25 114 TYR A N 1
ATOM 904 C CA . TYR A 1 114 ? -3.146 8.203 17.307 1.00 60.25 114 TYR A CA 1
ATOM 905 C C . TYR A 1 114 ? -2.820 9.706 17.329 1.00 60.25 114 TYR A C 1
ATOM 907 O O . TYR A 1 114 ? -2.757 10.293 18.405 1.00 60.25 114 TYR A O 1
ATOM 915 N N . ARG A 1 115 ? -2.642 10.364 16.174 1.00 67.12 115 ARG A N 1
ATOM 916 C CA . ARG A 1 115 ? -2.517 11.832 16.105 1.00 67.12 115 ARG A CA 1
ATOM 917 C C . ARG A 1 115 ? -3.866 12.553 16.150 1.00 67.12 115 ARG A C 1
ATOM 919 O O . ARG A 1 115 ? -3.892 13.761 16.367 1.00 67.12 115 ARG A O 1
ATOM 926 N N . SER A 1 116 ? -4.983 11.853 15.943 1.00 77.12 116 SER A N 1
ATOM 927 C CA . SER A 1 116 ? -6.314 12.432 16.163 1.00 77.12 116 SER A CA 1
ATOM 928 C C . SER A 1 116 ? -6.617 12.549 17.662 1.00 77.12 116 SER A C 1
ATOM 930 O O . SER A 1 116 ? -6.090 11.780 18.463 1.00 77.12 116 SER A O 1
ATOM 932 N N . ARG A 1 117 ? -7.503 13.476 18.061 1.00 78.94 117 ARG A N 1
ATOM 933 C CA . ARG A 1 117 ? -7.915 13.622 19.474 1.00 78.94 117 ARG A CA 1
ATOM 934 C C . ARG A 1 117 ? -8.501 12.321 20.041 1.00 78.94 117 ARG A C 1
ATOM 936 O O . ARG A 1 117 ? -8.161 11.933 21.154 1.00 78.94 117 ARG A O 1
ATOM 943 N N . LEU A 1 118 ? -9.331 11.633 19.252 1.00 80.06 118 LEU A N 1
ATOM 944 C CA . LEU A 1 118 ? -9.927 10.346 19.626 1.00 80.06 118 LEU A CA 1
ATOM 945 C C . LEU A 1 118 ? -8.874 9.244 19.739 1.00 80.06 118 LEU A C 1
ATOM 947 O O . LEU A 1 118 ? -8.843 8.528 20.735 1.00 80.06 118 LEU A O 1
ATOM 951 N N . GLY A 1 119 ? -7.978 9.136 18.758 1.00 77.00 119 GLY A N 1
ATOM 952 C CA . GLY A 1 119 ? -6.927 8.123 18.782 1.00 77.00 119 GLY A CA 1
ATOM 953 C C . GLY A 1 119 ? -5.904 8.346 19.891 1.00 77.00 119 GLY A C 1
ATOM 954 O O . GLY A 1 119 ? -5.440 7.369 20.467 1.00 77.00 119 GLY A O 1
ATOM 955 N N . LYS A 1 120 ? -5.599 9.599 20.250 1.00 81.50 120 LYS A N 1
ATOM 956 C CA . LYS A 1 120 ? -4.745 9.913 21.404 1.00 81.50 120 LYS A CA 1
ATOM 957 C C . LYS A 1 120 ? -5.386 9.432 22.709 1.00 81.50 120 LYS A C 1
ATOM 959 O O . LYS A 1 120 ? -4.742 8.720 23.471 1.00 81.50 120 LYS A O 1
ATOM 964 N N . LYS A 1 121 ? -6.677 9.726 22.911 1.00 85.38 121 LYS A N 1
ATOM 965 C CA . LYS A 1 121 ? -7.439 9.264 24.083 1.00 85.38 121 LYS A CA 1
ATOM 966 C C . LYS A 1 121 ? -7.545 7.735 24.138 1.00 85.38 121 LYS A C 1
ATOM 968 O O . LYS A 1 121 ? -7.371 7.146 25.200 1.00 85.38 121 LYS A O 1
ATOM 973 N N . ALA A 1 122 ? -7.786 7.088 22.996 1.00 83.00 122 ALA A N 1
ATOM 974 C CA . ALA A 1 122 ? -7.807 5.630 22.900 1.00 83.00 122 ALA A CA 1
ATOM 975 C C . ALA A 1 122 ? -6.432 5.025 23.227 1.00 83.00 122 ALA A C 1
ATOM 977 O O . ALA A 1 122 ? -6.353 4.083 24.007 1.00 83.00 122 ALA A O 1
ATOM 978 N N . PHE A 1 123 ? -5.347 5.593 22.693 1.00 79.62 123 PHE A N 1
ATOM 979 C CA . PHE A 1 123 ? -3.980 5.153 22.977 1.00 79.62 123 PHE A CA 1
ATOM 980 C C . PHE A 1 123 ? -3.629 5.278 24.466 1.00 79.62 123 PHE A C 1
ATOM 982 O O . PHE A 1 123 ? -3.112 4.331 25.055 1.00 79.62 123 PHE A O 1
ATOM 989 N N . GLU A 1 124 ? -3.959 6.407 25.095 1.00 84.69 124 GLU A N 1
ATOM 990 C CA . GLU A 1 124 ? -3.785 6.613 26.538 1.00 84.69 124 GLU A CA 1
ATOM 991 C C . GLU A 1 124 ? -4.599 5.596 27.356 1.00 84.69 124 GLU A C 1
ATOM 993 O O . GLU A 1 124 ? -4.073 5.000 28.300 1.00 84.69 124 GLU A O 1
ATOM 998 N N . GLY A 1 125 ? -5.846 5.331 26.953 1.00 87.31 125 GLY A N 1
ATOM 999 C CA . GLY A 1 125 ? -6.712 4.324 27.569 1.00 87.31 125 GLY A CA 1
ATOM 1000 C C . GLY A 1 125 ? -6.157 2.903 27.451 1.00 87.31 125 GLY A C 1
ATOM 1001 O O . GLY A 1 125 ? -6.064 2.199 28.456 1.00 87.31 125 GLY A O 1
ATOM 1002 N N . PHE A 1 126 ? -5.712 2.495 26.260 1.00 85.38 126 PHE A N 1
ATOM 1003 C CA . PHE A 1 126 ? -5.077 1.191 26.046 1.00 85.38 126 PHE A CA 1
ATOM 1004 C C . PHE A 1 126 ? -3.755 1.063 26.806 1.00 85.38 126 PHE A C 1
ATOM 1006 O O . PHE A 1 126 ? -3.470 0.003 27.358 1.00 85.38 126 PHE A O 1
ATOM 1013 N N . ALA A 1 127 ? -2.961 2.132 26.900 1.00 84.44 127 ALA A N 1
ATOM 1014 C CA . ALA A 1 127 ? -1.743 2.138 27.703 1.00 84.44 127 ALA A CA 1
ATOM 1015 C C . ALA A 1 127 ? -2.049 1.985 29.203 1.00 84.44 127 ALA A C 1
ATOM 1017 O O . ALA A 1 127 ? -1.357 1.240 29.900 1.00 84.44 127 ALA A O 1
ATOM 1018 N N . ALA A 1 128 ? -3.093 2.649 29.708 1.00 87.94 128 ALA A N 1
ATOM 1019 C CA . ALA A 1 128 ? -3.556 2.483 31.083 1.00 87.94 128 ALA A CA 1
ATOM 1020 C C . ALA A 1 128 ? -4.078 1.060 31.338 1.00 87.94 128 ALA A C 1
ATOM 1022 O O . ALA A 1 128 ? -3.695 0.444 32.332 1.00 87.94 128 ALA A O 1
ATOM 1023 N N . LEU A 1 129 ? -4.878 0.512 30.421 1.00 85.56 129 LEU A N 1
ATOM 1024 C CA . LEU A 1 129 ? -5.371 -0.863 30.491 1.00 85.56 129 LEU A CA 1
ATOM 1025 C C . LEU A 1 129 ? -4.214 -1.865 30.500 1.00 85.56 129 LEU A C 1
ATOM 1027 O O . LEU A 1 129 ? -4.148 -2.704 31.389 1.00 85.56 129 LEU A O 1
ATOM 1031 N N . ARG A 1 130 ? -3.243 -1.731 29.590 1.00 84.62 130 ARG A N 1
ATOM 1032 C CA . ARG A 1 130 ? -2.048 -2.586 29.547 1.00 84.62 130 ARG A CA 1
ATOM 1033 C C . ARG A 1 130 ? -1.239 -2.521 30.842 1.00 84.62 130 ARG A C 1
ATOM 1035 O O . ARG A 1 130 ? -0.708 -3.537 31.268 1.00 84.62 130 ARG A O 1
ATOM 1042 N N . ARG A 1 131 ? -1.128 -1.348 31.477 1.00 83.12 131 ARG A N 1
ATOM 1043 C CA . ARG A 1 131 ? -0.462 -1.216 32.787 1.00 83.12 131 ARG A CA 1
ATOM 1044 C C . ARG A 1 131 ? -1.228 -1.931 33.897 1.00 83.12 131 ARG A C 1
ATOM 1046 O O . ARG A 1 131 ? -0.581 -2.490 34.773 1.00 83.12 131 ARG A O 1
ATOM 1053 N N . LYS A 1 132 ? -2.563 -1.907 33.854 1.00 84.00 132 LYS A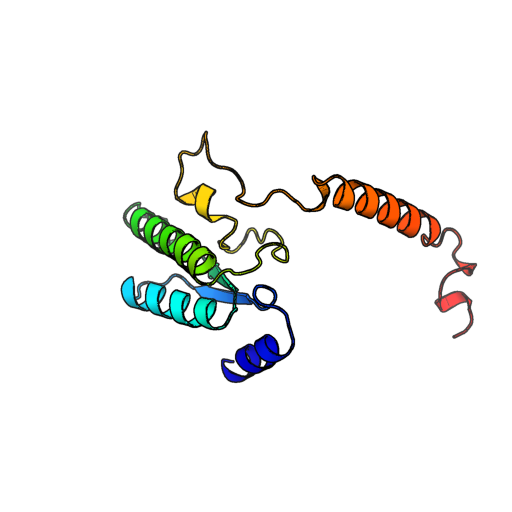 N 1
ATOM 1054 C CA . LYS A 1 132 ? -3.428 -2.606 34.817 1.00 84.00 132 LYS A CA 1
ATOM 1055 C C . LYS A 1 132 ? -3.435 -4.121 34.612 1.00 84.00 132 LYS A C 1
ATOM 1057 O O . LYS A 1 132 ? -3.437 -4.849 35.587 1.00 84.00 132 LYS A O 1
ATOM 1062 N N . LEU A 1 133 ? -3.402 -4.576 33.361 1.00 80.62 133 LEU A N 1
ATOM 1063 C CA . LEU A 1 133 ? -3.340 -5.994 32.991 1.00 80.62 133 LEU A CA 1
ATOM 1064 C C . LEU A 1 133 ? -1.921 -6.576 33.063 1.00 80.62 133 LEU A C 1
ATOM 1066 O O . LEU A 1 133 ? -1.722 -7.752 32.773 1.00 80.62 133 LEU A O 1
ATOM 1070 N N . ARG A 1 134 ? -0.907 -5.765 33.392 1.00 80.81 134 ARG A N 1
ATOM 1071 C CA . ARG A 1 134 ? 0.457 -6.262 33.554 1.00 80.81 134 ARG A CA 1
ATOM 1072 C C . ARG A 1 134 ? 0.510 -7.104 34.824 1.00 80.81 134 ARG A C 1
ATOM 1074 O O . ARG A 1 134 ? 0.508 -6.536 35.912 1.00 80.81 134 ARG A O 1
ATOM 1081 N N . ILE A 1 135 ? 0.625 -8.418 34.657 1.00 70.44 135 ILE A N 1
ATOM 1082 C CA . ILE A 1 135 ? 0.940 -9.359 35.736 1.00 70.44 135 ILE A CA 1
ATOM 1083 C C . ILE A 1 135 ? 2.220 -8.861 36.423 1.00 70.44 135 ILE A C 1
ATOM 1085 O O . ILE A 1 135 ? 3.256 -8.681 35.774 1.00 70.44 135 ILE A O 1
ATOM 1089 N N . ARG A 1 136 ? 2.106 -8.506 37.705 1.00 69.38 136 ARG A N 1
ATOM 1090 C CA . ARG A 1 136 ? 3.222 -8.013 38.528 1.00 69.38 136 ARG A CA 1
ATOM 1091 C C . ARG A 1 136 ? 3.826 -9.126 39.368 1.00 69.38 136 ARG A C 1
ATOM 1093 O O . ARG A 1 136 ? 5.045 -9.153 39.489 1.00 69.38 136 ARG A O 1
ATOM 1100 N N . ASP A 1 137 ? 2.985 -10.029 39.850 1.00 69.81 137 ASP A N 1
ATOM 1101 C CA . ASP A 1 137 ? 3.377 -11.176 40.651 1.00 69.81 137 ASP A CA 1
ATOM 1102 C C . ASP A 1 137 ? 3.110 -12.469 39.882 1.00 69.81 137 ASP A C 1
ATOM 1104 O O . ASP A 1 137 ? 2.092 -12.611 39.206 1.00 69.81 137 ASP A O 1
ATOM 1108 N N . LEU A 1 138 ? 4.050 -13.414 39.965 1.00 59.03 138 LEU A N 1
ATOM 1109 C CA . LEU A 1 138 ? 3.976 -14.706 39.273 1.00 59.03 138 LEU A CA 1
ATOM 1110 C C . LEU A 1 138 ? 2.698 -15.486 39.624 1.00 59.03 138 LEU A C 1
ATOM 1112 O O . LEU A 1 138 ? 2.184 -16.178 38.754 1.00 59.03 138 LEU A O 1
ATOM 1116 N N . SER A 1 139 ? 2.144 -15.306 40.830 1.00 61.72 139 SER A N 1
ATOM 1117 C CA . SER A 1 139 ? 0.887 -15.923 41.284 1.00 61.72 139 SER A CA 1
ATOM 1118 C C . SER A 1 139 ? -0.354 -15.502 40.492 1.00 61.72 139 SER A C 1
ATOM 1120 O O . SER A 1 139 ? -1.332 -16.239 40.473 1.00 61.72 139 SER A O 1
ATOM 1122 N N . ASP A 1 140 ? -0.313 -14.345 39.826 1.00 62.19 140 ASP A N 1
ATOM 1123 C CA . ASP A 1 140 ? -1.405 -13.846 38.978 1.00 62.19 140 ASP A CA 1
ATOM 1124 C C . ASP A 1 140 ? -1.289 -14.357 37.527 1.00 62.19 140 ASP A C 1
ATOM 1126 O O . ASP A 1 140 ? -2.041 -13.940 36.641 1.00 62.19 140 ASP A O 1
ATOM 1130 N N . SER A 1 141 ? -0.312 -15.228 37.247 1.00 57.94 141 SER A N 1
ATOM 1131 C CA . SER A 1 141 ? -0.161 -15.868 35.943 1.00 57.94 141 SER A CA 1
ATOM 1132 C C . SER A 1 141 ? -1.155 -17.014 35.756 1.00 57.94 141 SER A C 1
ATOM 1134 O O . SER A 1 141 ? -1.533 -17.704 36.700 1.00 57.94 141 SER A O 1
ATOM 1136 N N . TYR A 1 142 ? -1.548 -17.239 34.501 1.00 60.47 142 TYR A N 1
ATOM 1137 C CA . TYR A 1 142 ? -2.467 -18.310 34.103 1.00 60.47 142 TYR A CA 1
ATOM 1138 C C . TYR A 1 142 ? -1.988 -19.695 34.584 1.00 60.47 142 TYR A C 1
ATOM 1140 O O . TYR A 1 142 ? -2.790 -20.493 35.049 1.00 60.47 142 TYR A O 1
ATOM 1148 N N . GLU A 1 143 ? -0.670 -19.925 34.575 1.00 56.84 143 GLU A N 1
ATOM 1149 C CA . GLU A 1 143 ? -0.031 -21.159 35.060 1.00 56.84 143 GLU A CA 1
ATOM 1150 C C . GLU A 1 143 ? -0.123 -21.339 36.587 1.00 56.84 143 GLU A C 1
ATOM 1152 O O . GLU A 1 143 ? -0.066 -22.460 37.084 1.00 56.84 143 GLU A O 1
ATOM 1157 N N . SER A 1 144 ? -0.293 -20.255 37.351 1.00 55.41 144 SER A N 1
ATOM 1158 C CA . SER A 1 144 ? -0.442 -20.303 38.816 1.00 55.41 144 SER A CA 1
ATOM 1159 C C . SER A 1 144 ? -1.892 -20.483 39.274 1.00 55.41 144 SER A C 1
ATOM 1161 O O . SER A 1 144 ? -2.128 -20.832 40.429 1.00 55.41 144 SER A O 1
ATOM 1163 N N . ALA A 1 145 ? -2.864 -20.277 38.378 1.00 58.28 145 ALA A N 1
ATOM 1164 C CA . ALA A 1 145 ? -4.291 -20.456 38.651 1.00 58.28 145 ALA A CA 1
ATOM 1165 C C . ALA A 1 145 ? -4.750 -21.930 38.606 1.00 58.28 145 ALA A C 1
ATOM 1167 O O . ALA A 1 145 ? -5.920 -22.206 38.867 1.00 58.28 145 ALA A O 1
ATOM 1168 N N . GLY A 1 146 ? -3.846 -22.873 38.302 1.00 55.78 146 GLY A N 1
ATOM 1169 C CA . GLY A 1 146 ? -4.137 -24.310 38.300 1.00 55.78 146 GLY A CA 1
ATOM 1170 C C . GLY A 1 146 ? -5.093 -24.769 37.191 1.00 55.78 146 GLY A C 1
ATOM 1171 O O . GLY A 1 146 ? -5.784 -25.770 37.382 1.00 55.78 146 GLY A O 1
ATOM 1172 N N . LEU A 1 147 ? -5.147 -24.037 36.070 1.00 44.59 147 LEU A N 1
ATOM 1173 C CA . LEU A 1 147 ? -5.890 -24.384 34.850 1.00 44.59 147 LEU A CA 1
ATOM 1174 C C . LEU A 1 147 ? -4.950 -24.861 33.741 1.00 44.59 147 LEU A C 1
ATOM 1176 O O . LEU A 1 147 ? -3.880 -24.234 33.574 1.00 44.59 147 LEU A O 1
#